Protein AF-A0A1B3NRK9-F1 (afdb_monomer_lite)

Sequence (103 aa):
MGRFNSNGNPFLIEHPEGGFTYFRNVPPRLKSVLSGEVKLPWNGARRSIGGRGTIKIALGTRDLQLARKRWLDVHPQVEGHVEAATLRTMQTARPIAVRAVSG

Secondary structure (DSSP, 8-state):
-----TTS-TTEEE-TTS-EEEEEEPPGGGTTT-EEEEE-TTT--EEEEESSSEEEEE---S-HHHHHHHHHHHHHHHHHHHHHHHHHHHHHTS---------

pLDDT: mean 83.04, std 17.13, range [38.34, 96.75]

Radius of gyration: 17.93 Å; chains: 1; bounding box: 60×30×48 Å

Structure (mmCIF, N/CA/C/O backbone):
data_AF-A0A1B3NRK9-F1
#
_entry.id   AF-A0A1B3NRK9-F1
#
loop_
_atom_site.group_PDB
_atom_site.id
_atom_site.type_symbol
_atom_site.label_atom_id
_atom_site.label_alt_id
_atom_site.label_comp_id
_atom_site.label_asym_id
_atom_site.label_entity_id
_atom_site.label_seq_id
_atom_site.pdbx_PDB_ins_code
_atom_site.Cartn_x
_atom_site.Cartn_y
_atom_site.Cartn_z
_atom_site.occupancy
_atom_site.B_iso_or_equiv
_atom_site.auth_seq_id
_atom_site.auth_comp_id
_atom_site.auth_asym_id
_atom_site.auth_atom_id
_atom_site.pdbx_PDB_model_num
ATOM 1 N N . MET A 1 1 ? 3.486 14.548 -11.921 1.00 38.34 1 MET A N 1
ATOM 2 C CA . MET A 1 1 ? 4.027 14.669 -10.547 1.00 38.34 1 MET A CA 1
ATOM 3 C C . MET A 1 1 ? 3.031 14.029 -9.587 1.00 38.34 1 MET A C 1
ATOM 5 O O . MET A 1 1 ? 1.835 14.195 -9.795 1.00 38.34 1 MET A O 1
ATOM 9 N N . GLY A 1 2 ? 3.476 13.197 -8.640 1.00 41.12 2 GLY A N 1
ATOM 10 C CA . GLY A 1 2 ? 2.571 12.511 -7.707 1.00 41.12 2 GLY A CA 1
ATOM 11 C C . GLY A 1 2 ? 1.932 13.508 -6.745 1.00 41.12 2 GLY A C 1
ATOM 12 O O . GLY A 1 2 ? 2.639 14.353 -6.211 1.00 41.12 2 GLY A O 1
ATOM 13 N N . ARG A 1 3 ? 0.608 13.429 -6.552 1.00 45.62 3 ARG A N 1
ATOM 14 C CA . ARG A 1 3 ? -0.109 14.216 -5.541 1.00 45.62 3 ARG A CA 1
ATOM 15 C C . ARG A 1 3 ? 0.511 13.936 -4.169 1.00 45.62 3 ARG A C 1
ATOM 17 O O . ARG A 1 3 ? 0.324 12.848 -3.630 1.00 45.62 3 ARG A O 1
ATOM 24 N N . PHE A 1 4 ? 1.245 14.905 -3.634 1.00 42.34 4 PHE A N 1
ATOM 25 C CA . PHE A 1 4 ? 1.471 15.009 -2.200 1.00 42.34 4 PHE A CA 1
ATOM 26 C C . PHE A 1 4 ? 0.108 15.318 -1.581 1.00 42.34 4 PHE A C 1
ATOM 28 O O . PHE A 1 4 ? -0.568 16.251 -2.011 1.00 42.34 4 PHE A O 1
ATOM 35 N N . ASN A 1 5 ? -0.353 14.481 -0.657 1.00 47.06 5 ASN A N 1
ATOM 36 C CA . ASN A 1 5 ? -1.531 14.810 0.127 1.00 47.06 5 ASN A CA 1
ATOM 37 C C . ASN A 1 5 ? -1.108 15.819 1.203 1.00 47.06 5 ASN A C 1
ATOM 39 O O . ASN A 1 5 ? -0.086 15.666 1.867 1.00 47.06 5 ASN A O 1
ATOM 43 N N . SER A 1 6 ? -1.901 16.863 1.382 1.00 45.28 6 SER A N 1
ATOM 44 C CA . SER A 1 6 ? -1.616 17.994 2.270 1.00 45.28 6 SER A CA 1
ATOM 45 C C . SER A 1 6 ? -1.641 17.656 3.776 1.00 45.28 6 SER A C 1
ATOM 47 O O . SER A 1 6 ? -1.646 18.564 4.595 1.00 45.28 6 SER A O 1
ATOM 49 N N . ASN A 1 7 ? -1.630 16.368 4.156 1.00 47.97 7 ASN A N 1
ATOM 50 C CA . ASN A 1 7 ? -1.849 15.882 5.528 1.00 47.97 7 ASN A CA 1
ATOM 51 C C . ASN A 1 7 ? -0.628 15.170 6.152 1.00 47.97 7 ASN A C 1
ATOM 53 O O . ASN A 1 7 ? -0.773 14.431 7.126 1.00 47.97 7 ASN A O 1
ATOM 57 N N . GLY A 1 8 ? 0.575 15.348 5.597 1.00 58.81 8 GLY A N 1
ATOM 58 C CA . GLY A 1 8 ? 1.835 14.877 6.199 1.00 58.81 8 GLY A CA 1
ATOM 59 C C . GLY A 1 8 ? 2.109 13.365 6.139 1.00 58.81 8 GLY A C 1
ATOM 60 O O . GLY A 1 8 ? 3.211 12.950 6.477 1.00 58.81 8 GLY A O 1
ATOM 61 N N . ASN A 1 9 ? 1.162 12.541 5.670 1.00 65.81 9 ASN A N 1
ATOM 62 C CA . ASN A 1 9 ? 1.330 11.088 5.520 1.00 65.81 9 ASN A CA 1
ATOM 63 C C . ASN A 1 9 ? 1.363 10.684 4.040 1.00 65.81 9 ASN A C 1
ATOM 65 O O . ASN A 1 9 ? 0.290 10.542 3.444 1.00 65.81 9 ASN A O 1
ATOM 69 N N . PRO A 1 10 ? 2.539 10.451 3.434 1.00 73.81 10 PRO A N 1
ATOM 70 C CA . PRO A 1 10 ? 2.620 10.115 2.018 1.00 73.81 10 PRO A CA 1
ATOM 71 C C . PRO A 1 10 ? 1.793 8.859 1.707 1.00 73.81 10 PRO A C 1
ATOM 73 O O . PRO A 1 10 ? 1.744 7.917 2.491 1.00 73.81 10 PRO A O 1
ATOM 76 N N . PHE A 1 11 ? 1.127 8.829 0.550 1.00 83.44 11 PHE A N 1
ATOM 77 C CA . PHE A 1 11 ? 0.377 7.659 0.055 1.00 83.44 11 PHE A CA 1
ATOM 78 C C . PHE A 1 11 ? -0.891 7.275 0.833 1.00 83.44 11 PHE A C 1
ATOM 80 O O . PHE A 1 11 ? -1.509 6.271 0.493 1.00 83.44 11 PHE A O 1
ATOM 87 N N . LEU A 1 12 ? -1.322 8.042 1.836 1.00 88.06 12 LEU A N 1
ATOM 88 C CA . LEU A 1 12 ? -2.577 7.791 2.552 1.00 88.06 12 LEU A CA 1
ATOM 89 C C . LEU A 1 12 ? -3.718 8.646 1.979 1.00 88.06 12 LEU A C 1
ATOM 91 O O . LEU A 1 12 ? -3.702 9.868 2.090 1.00 88.06 12 LEU A O 1
ATOM 95 N N . ILE A 1 13 ? -4.721 8.019 1.375 1.00 90.06 13 ILE A N 1
ATOM 96 C CA . ILE A 1 13 ? -5.910 8.706 0.859 1.00 90.06 13 ILE A CA 1
ATOM 97 C C . ILE A 1 13 ? -7.083 8.445 1.798 1.00 90.06 13 ILE A C 1
ATOM 99 O O . ILE A 1 13 ? -7.380 7.291 2.104 1.00 90.06 13 ILE A O 1
ATOM 103 N N . GLU A 1 14 ? -7.733 9.519 2.229 1.00 89.81 14 GLU A N 1
ATOM 104 C CA . GLU A 1 14 ? -9.039 9.503 2.883 1.00 89.81 14 GLU A CA 1
ATOM 105 C C . GLU A 1 14 ? -10.132 9.678 1.829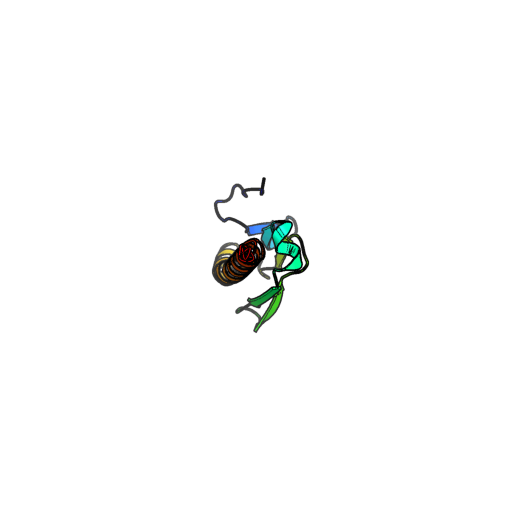 1.00 89.81 14 GLU A C 1
ATOM 107 O O . GLU A 1 14 ? -9.974 10.485 0.907 1.00 89.81 14 GLU A O 1
ATOM 112 N N . HIS A 1 15 ? -11.213 8.909 1.943 1.00 85.69 15 HIS A N 1
ATOM 113 C CA . HIS A 1 15 ? -12.327 8.967 0.999 1.00 85.69 15 HIS A CA 1
ATOM 114 C C . HIS A 1 15 ? -13.537 9.710 1.580 1.00 85.69 15 HIS A C 1
ATOM 116 O O . HIS A 1 15 ? -13.791 9.580 2.779 1.00 85.69 15 HIS A O 1
ATOM 122 N N . PRO A 1 16 ? -14.316 10.437 0.753 1.00 82.12 16 PRO A N 1
ATOM 123 C CA . PRO A 1 16 ? -15.522 11.147 1.195 1.00 82.12 16 PRO A CA 1
ATOM 124 C C . PRO A 1 16 ? -16.568 10.247 1.868 1.00 82.12 16 PRO A C 1
ATOM 126 O O . PRO A 1 16 ? -17.205 10.653 2.835 1.00 82.12 16 PRO A O 1
ATOM 129 N N . GLU A 1 17 ? -16.725 9.009 1.395 1.00 82.31 17 GLU A N 1
ATOM 130 C CA . GLU A 1 17 ? -17.614 7.984 1.966 1.00 82.31 17 GLU A CA 1
ATOM 131 C C . GLU A 1 17 ? -17.102 7.377 3.291 1.00 82.31 17 GLU A C 1
ATOM 133 O O . GLU A 1 17 ? -17.736 6.500 3.893 1.00 82.31 17 GLU A O 1
ATOM 138 N N . GLY A 1 18 ? -15.948 7.853 3.753 1.00 82.38 18 GLY A N 1
ATOM 139 C CA . GLY A 1 18 ? -15.247 7.379 4.927 1.00 82.38 18 GLY A CA 1
ATOM 140 C C . GLY A 1 18 ? -14.292 6.230 4.618 1.00 82.38 18 GLY A C 1
ATOM 141 O O . GLY A 1 18 ? -14.533 5.357 3.785 1.00 82.38 18 GLY A O 1
ATOM 142 N N . GLY A 1 19 ? -13.203 6.196 5.377 1.00 90.44 19 GLY A N 1
ATOM 143 C CA . GLY A 1 19 ? -12.201 5.146 5.295 1.00 90.44 19 GLY A CA 1
ATOM 144 C C . GLY A 1 19 ? -10.951 5.546 4.531 1.00 90.44 19 GLY A C 1
ATOM 145 O O . GLY A 1 19 ? -10.890 6.566 3.848 1.00 90.44 19 GLY A O 1
ATOM 146 N N . PHE A 1 20 ? -9.924 4.714 4.686 1.00 93.19 20 PHE A N 1
ATOM 147 C CA . PHE A 1 20 ? -8.578 5.033 4.229 1.00 93.19 20 PHE A CA 1
ATOM 148 C C . PHE A 1 20 ? -8.032 3.996 3.252 1.00 93.19 20 PHE A C 1
ATOM 150 O O . PHE A 1 20 ? -8.269 2.790 3.373 1.00 93.19 20 PHE A O 1
ATOM 157 N N . THR A 1 21 ? -7.263 4.464 2.276 1.00 94.19 21 THR A N 1
ATOM 158 C CA . THR A 1 21 ? -6.589 3.638 1.273 1.00 94.19 21 THR A CA 1
ATOM 159 C C . THR A 1 21 ? -5.131 4.038 1.154 1.00 94.19 21 THR A C 1
ATOM 161 O O . THR A 1 21 ? -4.811 5.212 0.986 1.00 94.19 21 THR A O 1
ATOM 164 N N . TYR A 1 22 ? -4.245 3.047 1.173 1.00 93.88 22 TYR A N 1
ATOM 165 C CA . TYR A 1 22 ? -2.880 3.223 0.703 1.00 93.88 22 TYR A CA 1
ATOM 166 C C . TYR A 1 22 ? -2.880 3.313 -0.829 1.00 93.88 22 TYR A C 1
ATOM 168 O O . TYR A 1 22 ? -3.427 2.439 -1.513 1.00 93.88 22 TYR A O 1
ATOM 176 N N . PHE A 1 23 ? -2.258 4.359 -1.363 1.00 92.88 23 PHE A N 1
ATOM 177 C CA . PHE A 1 23 ? -2.177 4.659 -2.784 1.00 92.88 23 PHE A CA 1
ATOM 178 C C . PHE A 1 23 ? -0.746 4.987 -3.202 1.00 92.88 23 PHE A C 1
ATOM 180 O O . PHE A 1 23 ? -0.189 6.008 -2.802 1.00 92.88 23 PHE A O 1
ATOM 187 N N . ARG A 1 24 ? -0.190 4.188 -4.114 1.00 91.62 24 ARG A N 1
ATOM 188 C CA . ARG A 1 24 ? 1.125 4.443 -4.705 1.00 91.62 24 ARG A CA 1
ATOM 189 C C . ARG A 1 24 ? 1.085 4.371 -6.224 1.00 91.62 24 ARG A C 1
ATOM 191 O O . ARG A 1 24 ? 0.680 3.366 -6.800 1.00 91.62 24 ARG A O 1
ATOM 198 N N . ASN A 1 25 ? 1.555 5.430 -6.879 1.00 91.31 25 ASN A N 1
ATOM 199 C CA . ASN A 1 25 ? 1.820 5.422 -8.315 1.00 91.31 25 ASN A CA 1
ATOM 200 C C . ASN A 1 25 ? 3.050 4.569 -8.633 1.00 91.31 25 ASN A C 1
ATOM 202 O O . ASN A 1 25 ? 4.104 4.750 -8.027 1.00 91.31 25 ASN A O 1
ATOM 206 N N . VAL A 1 26 ? 2.926 3.703 -9.634 1.00 90.38 26 VAL A N 1
ATOM 207 C CA . VAL A 1 26 ? 4.021 2.873 -10.139 1.00 90.38 26 VAL A CA 1
ATOM 208 C C . VAL A 1 26 ? 4.567 3.517 -11.417 1.00 90.38 26 VAL A C 1
ATOM 210 O O . VAL A 1 26 ? 3.793 3.744 -12.355 1.00 90.38 26 VAL A O 1
ATOM 213 N N . PRO A 1 27 ? 5.878 3.821 -11.494 1.00 88.94 27 PRO A N 1
ATOM 214 C CA . PRO A 1 27 ? 6.498 4.316 -12.718 1.00 88.94 27 PRO A CA 1
ATOM 215 C C . PRO A 1 27 ? 6.193 3.392 -13.911 1.00 88.94 27 PRO A C 1
ATOM 217 O O . PRO A 1 27 ? 6.277 2.175 -13.749 1.00 88.94 27 PRO A O 1
ATOM 220 N N . PRO A 1 28 ? 5.890 3.920 -15.115 1.00 88.94 28 PRO A N 1
ATOM 221 C CA . PRO A 1 28 ? 5.533 3.103 -16.278 1.00 88.94 28 PRO A CA 1
ATOM 222 C C . PRO A 1 28 ? 6.514 1.965 -16.573 1.00 88.94 28 PRO A C 1
ATOM 224 O O . PRO A 1 28 ? 6.081 0.838 -16.789 1.00 88.94 28 PRO A O 1
ATOM 227 N N . ARG A 1 29 ? 7.820 2.243 -16.459 1.00 89.06 29 ARG A N 1
ATOM 228 C CA . ARG A 1 29 ? 8.907 1.267 -16.642 1.00 89.06 29 ARG A CA 1
ATOM 229 C C . ARG A 1 29 ? 8.854 0.068 -15.689 1.00 89.06 29 ARG A C 1
ATOM 231 O O . ARG A 1 29 ? 9.401 -0.974 -16.005 1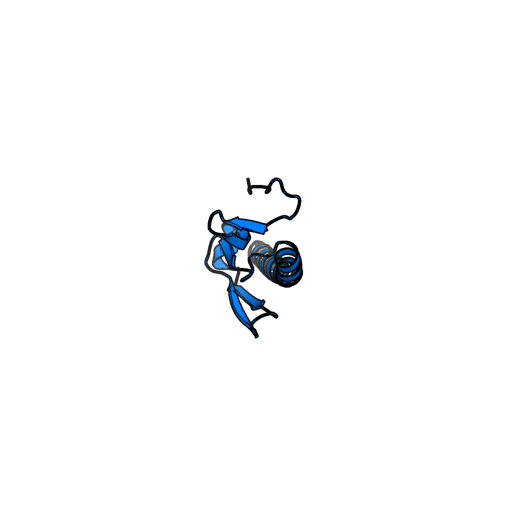.00 89.06 29 ARG A O 1
ATOM 238 N N . LEU A 1 30 ? 8.214 0.220 -14.528 1.00 90.62 30 LEU A N 1
ATOM 239 C CA . LEU A 1 30 ? 8.116 -0.835 -13.523 1.00 90.62 30 LEU A CA 1
ATOM 240 C C . LEU A 1 30 ? 6.824 -1.645 -13.640 1.00 90.62 30 LEU A C 1
ATOM 242 O O . LEU A 1 30 ? 6.729 -2.693 -13.018 1.00 90.62 30 LEU A O 1
ATOM 246 N N . LYS A 1 31 ? 5.821 -1.202 -14.413 1.00 88.75 31 LYS A N 1
ATOM 247 C CA . LYS A 1 31 ? 4.495 -1.852 -14.448 1.00 88.75 31 LYS A CA 1
ATOM 248 C C . LYS A 1 31 ? 4.560 -3.334 -14.829 1.00 88.75 31 LYS A C 1
ATOM 250 O O . LYS A 1 31 ? 3.800 -4.121 -14.273 1.00 88.75 31 LYS A O 1
ATOM 255 N N . SER A 1 32 ? 5.437 -3.686 -15.769 1.00 86.31 32 SER A N 1
ATOM 256 C CA . SER A 1 32 ? 5.604 -5.048 -16.292 1.00 86.31 32 SER A CA 1
ATOM 257 C C . SER A 1 32 ? 6.481 -5.943 -15.416 1.00 86.31 32 SER A C 1
ATOM 259 O O . SER A 1 32 ? 6.351 -7.158 -15.480 1.00 86.31 32 SER A O 1
ATOM 261 N N . VAL A 1 33 ? 7.365 -5.359 -14.604 1.00 90.44 33 VAL A N 1
ATOM 262 C CA . VAL A 1 33 ? 8.355 -6.097 -13.795 1.00 90.44 33 VAL A CA 1
ATOM 263 C C . VAL A 1 33 ? 8.032 -6.102 -12.303 1.00 90.44 33 VAL A C 1
ATOM 265 O O . VAL A 1 33 ? 8.569 -6.912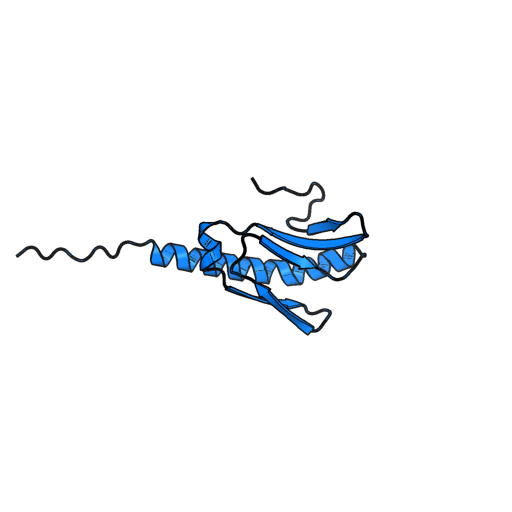 -11.548 1.00 90.44 33 VAL A O 1
ATOM 268 N N . LEU A 1 34 ? 7.171 -5.189 -11.857 1.00 92.81 34 LEU A N 1
ATOM 269 C CA . LEU A 1 34 ? 6.666 -5.171 -10.498 1.00 92.81 34 LEU A CA 1
ATOM 270 C C . LEU A 1 34 ? 5.704 -6.342 -10.324 1.00 92.81 34 LEU A C 1
ATOM 272 O O . LEU A 1 34 ? 4.668 -6.414 -10.982 1.00 92.81 34 LEU A O 1
ATOM 276 N N . SER A 1 35 ? 6.037 -7.211 -9.382 1.00 93.31 35 SER A N 1
ATOM 277 C CA . SER A 1 35 ? 5.231 -8.349 -8.967 1.00 93.31 35 SER A CA 1
ATOM 278 C C . SER A 1 35 ? 5.526 -8.635 -7.503 1.00 93.31 35 SER A C 1
ATOM 280 O O . SER A 1 35 ? 6.693 -8.614 -7.104 1.00 93.31 35 SER A O 1
ATOM 282 N N . GLY A 1 36 ? 4.503 -8.953 -6.724 1.00 94.19 36 GLY A N 1
ATOM 283 C CA . GLY A 1 36 ? 4.685 -9.363 -5.340 1.00 94.19 36 GLY A CA 1
ATOM 284 C C . GLY A 1 36 ? 3.368 -9.487 -4.601 1.00 94.19 36 GLY A C 1
ATOM 285 O O . GLY A 1 36 ? 2.293 -9.274 -5.161 1.00 94.19 36 GLY A O 1
ATOM 286 N N . GLU A 1 37 ? 3.465 -9.796 -3.317 1.00 96.25 37 GLU A N 1
ATOM 287 C CA . GLU A 1 37 ? 2.328 -9.818 -2.408 1.00 96.25 37 GLU A CA 1
ATOM 288 C C . GLU A 1 37 ? 2.595 -8.915 -1.214 1.00 96.25 37 GLU A C 1
ATOM 290 O O . GLU A 1 37 ? 3.713 -8.845 -0.699 1.00 96.25 37 GLU A O 1
ATOM 295 N N . VAL A 1 38 ? 1.540 -8.248 -0.760 1.00 96.50 38 VAL A N 1
ATOM 296 C CA . VAL A 1 38 ? 1.523 -7.482 0.482 1.00 96.50 38 VAL A CA 1
ATOM 297 C C . VAL A 1 38 ? 0.654 -8.229 1.481 1.00 96.50 38 VAL A C 1
ATOM 299 O O . VAL A 1 38 ? -0.509 -8.530 1.196 1.00 96.50 38 VAL A O 1
ATOM 302 N N . LYS A 1 39 ? 1.211 -8.533 2.650 1.00 96.75 39 LYS A N 1
ATOM 303 C CA . LYS A 1 39 ? 0.472 -9.126 3.767 1.00 96.75 39 LYS A CA 1
ATOM 304 C C . LYS A 1 39 ? -0.311 -8.034 4.489 1.00 96.75 39 LYS A C 1
ATOM 306 O O . LYS A 1 39 ? 0.223 -6.948 4.714 1.00 96.75 39 LYS A O 1
ATOM 311 N N . LEU A 1 40 ? -1.550 -8.340 4.865 1.00 96.38 40 LEU A N 1
ATOM 312 C CA . LEU A 1 40 ? -2.459 -7.455 5.591 1.00 96.38 40 LEU A CA 1
ATOM 313 C C . LEU A 1 40 ? -2.680 -8.032 7.006 1.00 96.38 40 LEU A C 1
ATOM 315 O O . LEU A 1 40 ? -3.557 -8.879 7.194 1.00 96.38 40 LEU A O 1
ATOM 319 N N . PRO A 1 41 ? -1.883 -7.626 8.015 1.00 92.81 41 PRO A N 1
ATOM 320 C CA . PRO A 1 41 ? -1.867 -8.284 9.327 1.00 92.81 41 PRO A CA 1
ATOM 321 C C . PRO A 1 41 ? -3.217 -8.287 10.050 1.00 92.81 41 PRO A C 1
ATOM 323 O O . PRO A 1 41 ? -3.520 -9.200 10.807 1.00 92.81 41 PRO A O 1
ATOM 326 N N . TRP A 1 42 ? -4.052 -7.281 9.794 1.00 93.81 42 TRP A N 1
ATOM 327 C CA . TRP A 1 42 ? -5.325 -7.091 10.486 1.00 93.81 42 TRP A CA 1
ATOM 328 C C . TRP A 1 42 ? -6.457 -8.017 10.027 1.00 93.81 42 TRP A C 1
ATOM 330 O O . TRP A 1 42 ? -7.488 -8.066 10.690 1.00 93.81 42 TRP A O 1
ATOM 340 N N . ASN A 1 43 ? -6.323 -8.694 8.887 1.00 92.94 43 ASN A N 1
ATOM 341 C CA . ASN A 1 43 ? -7.333 -9.640 8.398 1.00 92.94 43 ASN A CA 1
ATOM 342 C C . ASN A 1 43 ? -6.726 -10.944 7.855 1.00 92.94 43 ASN A C 1
ATOM 344 O O . ASN A 1 43 ? -7.444 -11.744 7.263 1.00 92.94 43 ASN A O 1
ATOM 348 N N . GLY A 1 44 ? -5.411 -11.140 8.005 1.00 92.25 44 GLY A N 1
ATOM 349 C CA . GLY A 1 44 ? -4.691 -12.321 7.522 1.00 92.25 44 GLY A CA 1
ATOM 350 C C . GLY A 1 44 ? -4.609 -12.445 5.996 1.00 92.25 44 GLY A C 1
ATOM 351 O O . GLY A 1 44 ? -3.984 -13.379 5.493 1.00 92.25 44 GLY A O 1
ATOM 352 N N . ALA A 1 45 ? -5.203 -11.518 5.241 1.00 94.06 45 ALA A N 1
ATOM 353 C CA . ALA A 1 45 ? -5.239 -11.594 3.792 1.00 94.06 45 ALA A CA 1
ATOM 354 C C . ALA A 1 45 ? -3.888 -11.217 3.175 1.00 94.06 45 ALA A C 1
ATOM 356 O O . ALA A 1 45 ? -3.068 -10.493 3.749 1.00 94.06 45 ALA A O 1
ATOM 357 N N . ARG A 1 46 ? -3.679 -11.677 1.943 1.00 95.19 46 ARG A N 1
ATOM 358 C CA . ARG A 1 46 ? -2.580 -11.239 1.084 1.00 95.19 46 ARG A CA 1
ATOM 359 C C . ARG A 1 46 ? -3.146 -10.578 -0.152 1.00 95.19 46 ARG A C 1
ATOM 361 O O . ARG A 1 46 ? -4.155 -11.019 -0.698 1.00 95.19 46 ARG A O 1
ATOM 368 N N . ARG A 1 47 ? -2.501 -9.503 -0.588 1.00 94.31 47 ARG A N 1
ATOM 369 C CA . ARG A 1 47 ? -2.908 -8.753 -1.769 1.00 94.31 47 ARG A CA 1
ATOM 370 C C . ARG A 1 47 ? -1.779 -8.732 -2.776 1.00 94.31 47 ARG A C 1
ATOM 372 O O . ARG A 1 47 ? -0.724 -8.163 -2.509 1.00 94.31 47 ARG A 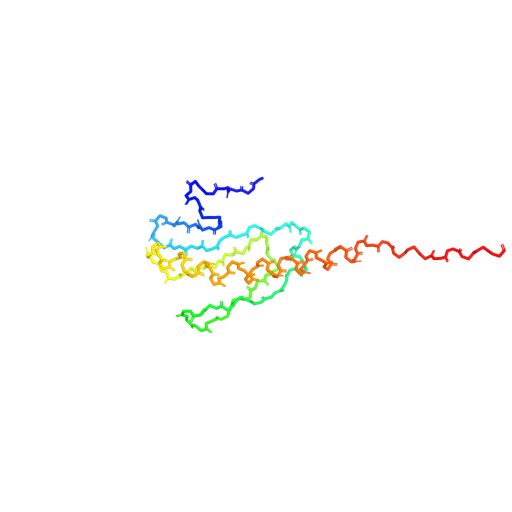O 1
ATOM 379 N N . SER A 1 48 ? -2.024 -9.320 -3.939 1.00 93.81 48 SER A N 1
ATOM 380 C CA . SER A 1 48 ? -1.083 -9.266 -5.050 1.00 93.81 48 SER A CA 1
ATOM 381 C C . SER A 1 48 ? -0.954 -7.835 -5.574 1.00 93.81 48 SER A C 1
ATOM 383 O O . SER A 1 48 ? -1.944 -7.105 -5.726 1.00 93.81 48 SER A O 1
ATOM 385 N N . ILE A 1 49 ? 0.279 -7.440 -5.858 1.00 93.06 49 ILE A N 1
ATOM 386 C CA . ILE A 1 49 ? 0.645 -6.171 -6.478 1.00 93.06 49 ILE A CA 1
ATOM 387 C C . ILE A 1 49 ? 1.435 -6.447 -7.758 1.00 93.06 49 ILE A C 1
ATOM 389 O O . ILE A 1 49 ? 2.117 -7.463 -7.871 1.00 93.06 49 ILE A O 1
ATOM 393 N N . GLY A 1 50 ? 1.338 -5.535 -8.722 1.00 88.56 50 GLY A N 1
ATOM 394 C CA . GLY A 1 50 ? 1.970 -5.693 -10.031 1.00 88.56 50 GLY A CA 1
ATOM 395 C C . GLY A 1 50 ? 0.996 -5.576 -11.196 1.00 88.56 50 GLY A C 1
ATOM 396 O O . GLY A 1 50 ? -0.221 -5.521 -11.000 1.00 88.56 50 GLY A O 1
ATOM 397 N N . GLY A 1 51 ? 1.536 -5.445 -12.409 1.00 84.81 51 GLY A N 1
ATOM 398 C CA . GLY A 1 51 ? 0.761 -5.351 -13.656 1.00 84.81 51 GLY A CA 1
ATOM 399 C C . GLY A 1 51 ? -0.099 -4.088 -13.802 1.00 84.81 51 GLY A C 1
ATOM 400 O O . GLY A 1 51 ? -0.803 -3.920 -14.795 1.00 84.81 51 GLY A O 1
ATOM 401 N N . ARG A 1 52 ? -0.071 -3.177 -12.822 1.00 87.50 52 ARG A N 1
ATOM 402 C CA . ARG A 1 52 ? -0.905 -1.969 -12.773 1.00 87.50 52 ARG A CA 1
ATOM 403 C C . ARG A 1 52 ? -0.048 -0.731 -12.550 1.00 87.50 52 ARG A C 1
ATOM 405 O O . ARG A 1 52 ? 0.969 -0.766 -11.870 1.00 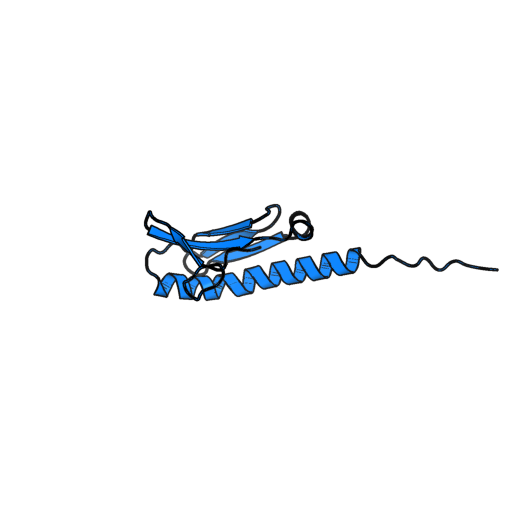87.50 52 ARG A O 1
ATOM 412 N N . GLY A 1 53 ? -0.506 0.400 -13.086 1.00 88.19 53 GLY A N 1
ATOM 413 C CA . GLY A 1 53 ? 0.142 1.703 -12.888 1.00 88.19 53 GLY A CA 1
ATOM 414 C C . GLY A 1 53 ? -0.044 2.314 -11.504 1.00 88.19 53 GLY A C 1
ATOM 415 O O . GLY A 1 53 ? 0.555 3.343 -11.208 1.00 88.19 53 GLY A O 1
ATOM 416 N N . THR A 1 54 ? -0.880 1.704 -10.670 1.00 91.75 54 THR A N 1
ATOM 417 C CA . THR A 1 54 ? -1.114 2.135 -9.296 1.00 91.75 54 THR A CA 1
ATOM 418 C C . THR A 1 54 ? -1.317 0.923 -8.402 1.00 91.75 54 THR A C 1
ATOM 420 O O . THR A 1 54 ? -1.894 -0.085 -8.821 1.00 91.75 54 THR A O 1
ATOM 423 N N . ILE A 1 55 ? -0.863 1.044 -7.163 1.00 93.00 55 ILE A N 1
ATOM 424 C CA . ILE A 1 55 ? -1.148 0.121 -6.073 1.00 93.00 55 ILE A CA 1
ATOM 425 C C . ILE A 1 55 ? -2.190 0.802 -5.196 1.00 93.00 55 ILE A C 1
ATOM 427 O O . ILE A 1 55 ? -1.967 1.909 -4.711 1.00 93.00 55 ILE A O 1
ATOM 431 N N . LYS A 1 56 ? -3.333 0.139 -5.025 1.00 93.94 56 LYS A N 1
ATOM 432 C CA . LYS A 1 56 ? -4.430 0.578 -4.159 1.00 93.94 56 LYS A CA 1
ATOM 433 C C . LYS A 1 56 ? -4.722 -0.525 -3.157 1.00 93.94 56 LYS A C 1
ATOM 435 O O . LYS A 1 56 ? -5.069 -1.634 -3.574 1.00 93.94 56 LYS A O 1
ATOM 440 N N . ILE A 1 57 ? -4.586 -0.232 -1.869 1.00 94.81 57 ILE A N 1
ATOM 441 C CA . ILE A 1 57 ? -4.854 -1.174 -0.777 1.00 94.81 57 ILE A CA 1
ATOM 442 C C . ILE A 1 57 ? -5.785 -0.484 0.216 1.00 94.81 57 ILE A C 1
ATOM 444 O O . ILE A 1 57 ? -5.400 0.481 0.870 1.00 94.81 57 ILE A O 1
ATOM 448 N N . ALA A 1 58 ? -7.023 -0.969 0.310 1.00 94.44 58 ALA A N 1
ATOM 449 C CA . ALA A 1 58 ? -7.963 -0.493 1.315 1.00 94.44 58 ALA A CA 1
ATOM 450 C C . ALA A 1 58 ? -7.452 -0.887 2.706 1.00 94.44 58 ALA A C 1
ATOM 452 O O . ALA A 1 58 ? -7.168 -2.061 2.951 1.00 94.44 58 ALA A O 1
ATOM 453 N N . LEU A 1 59 ? -7.348 0.085 3.612 1.00 94.94 59 LEU A N 1
ATOM 454 C CA . LEU A 1 59 ? -6.859 -0.151 4.968 1.00 94.94 59 LEU A CA 1
ATOM 455 C C . LEU A 1 59 ? -7.949 -0.701 5.884 1.00 94.94 59 LEU A C 1
ATOM 457 O O . LEU A 1 59 ? -7.639 -1.061 7.007 1.00 94.94 59 LEU A O 1
ATOM 461 N N . GLY A 1 60 ? -9.206 -0.784 5.433 1.00 93.62 60 GLY A N 1
ATOM 462 C CA . GLY A 1 60 ? -10.292 -1.466 6.150 1.00 93.62 60 GLY A CA 1
ATOM 463 C C . GLY A 1 60 ? -10.655 -0.833 7.496 1.00 93.62 60 GLY A C 1
ATOM 464 O O . GLY A 1 60 ? -11.007 -1.546 8.432 1.00 93.62 60 GLY A O 1
ATOM 465 N N . THR A 1 61 ? -10.478 0.480 7.631 1.00 93.62 61 THR A N 1
ATOM 466 C CA . THR A 1 61 ? -10.798 1.248 8.841 1.00 93.62 61 THR A CA 1
ATOM 467 C C . THR A 1 61 ? -11.243 2.657 8.461 1.00 93.62 61 THR A C 1
ATOM 469 O O . THR A 1 61 ? -10.797 3.177 7.435 1.00 93.62 61 THR A O 1
ATOM 472 N N . ARG A 1 62 ? -12.105 3.251 9.293 1.00 93.81 62 ARG A N 1
ATOM 473 C CA . ARG A 1 62 ? -12.506 4.669 9.269 1.00 93.81 62 ARG A CA 1
ATOM 474 C C . ARG A 1 62 ? -11.793 5.512 10.331 1.00 93.81 62 ARG A C 1
ATOM 476 O O . ARG A 1 62 ? -11.955 6.721 10.344 1.00 93.81 62 ARG A O 1
ATOM 483 N N . ASP A 1 63 ? -11.001 4.885 11.196 1.00 93.19 63 ASP A N 1
ATOM 484 C CA . ASP A 1 63 ? -10.192 5.568 12.205 1.00 93.19 63 ASP A CA 1
ATOM 485 C C . ASP A 1 63 ? -8.808 5.928 11.641 1.00 93.19 63 ASP A C 1
ATOM 487 O O . ASP A 1 63 ? -8.091 5.054 11.137 1.00 93.19 63 ASP A O 1
ATOM 491 N N . LEU A 1 64 ? -8.427 7.207 11.737 1.00 90.00 64 LEU A N 1
ATOM 492 C CA . LEU A 1 64 ? -7.169 7.728 11.191 1.00 90.00 64 LEU A CA 1
ATOM 493 C C . LEU A 1 64 ? -5.933 7.150 11.895 1.00 90.00 64 LEU A C 1
ATOM 495 O O . LEU A 1 64 ? -4.922 6.893 11.238 1.00 90.00 64 LEU A O 1
ATOM 499 N N . GLN A 1 65 ? -5.976 6.937 13.210 1.00 91.69 65 GLN A N 1
ATOM 500 C CA . GLN A 1 65 ? -4.825 6.415 13.956 1.00 91.69 65 GLN A CA 1
ATOM 501 C C . GLN A 1 65 ? -4.558 4.955 13.587 1.00 91.69 65 GLN A C 1
ATOM 503 O O . GLN A 1 65 ? -3.417 4.562 13.333 1.00 91.69 65 GLN A O 1
ATOM 508 N N . LEU A 1 66 ? -5.614 4.155 13.468 1.00 94.38 66 LEU A N 1
ATOM 509 C CA . LEU A 1 66 ? -5.532 2.785 12.991 1.00 94.38 66 LEU A CA 1
ATOM 510 C C . LEU A 1 66 ? -5.128 2.729 11.515 1.00 94.38 66 LEU A C 1
ATOM 512 O O . LEU A 1 66 ? -4.339 1.865 11.137 1.00 94.38 66 LEU A O 1
ATOM 516 N N . ALA A 1 67 ? -5.606 3.660 10.686 1.00 93.81 67 ALA A N 1
ATOM 517 C CA . ALA A 1 67 ? -5.167 3.769 9.299 1.00 93.81 67 ALA A CA 1
ATOM 518 C C . ALA A 1 67 ? -3.660 4.039 9.209 1.00 93.81 67 ALA A C 1
ATOM 520 O O . ALA A 1 67 ? -2.974 3.377 8.436 1.00 93.81 67 ALA A O 1
ATOM 521 N N . ARG A 1 68 ? -3.119 4.938 10.040 1.00 91.81 68 ARG A N 1
ATOM 522 C CA . ARG A 1 68 ? -1.671 5.197 10.120 1.00 91.81 68 ARG A CA 1
ATOM 523 C C . ARG A 1 68 ? -0.884 3.954 10.535 1.00 91.81 68 ARG A C 1
ATOM 525 O O . ARG A 1 68 ? 0.125 3.650 9.909 1.00 91.81 68 ARG A O 1
ATOM 532 N N . LYS A 1 69 ? -1.368 3.196 11.524 1.00 93.81 69 LYS A N 1
ATOM 533 C CA . LYS A 1 69 ? -0.747 1.917 11.922 1.00 93.81 69 LYS A CA 1
ATOM 534 C C . LYS A 1 69 ? -0.724 0.915 10.765 1.00 93.81 69 LYS A C 1
ATOM 536 O O . LYS A 1 69 ? 0.333 0.420 10.403 1.00 93.81 69 LYS A O 1
ATOM 541 N N . ARG A 1 70 ? -1.867 0.699 10.109 1.00 95.38 70 ARG A N 1
ATOM 542 C CA . ARG A 1 70 ? -1.973 -0.213 8.955 1.00 95.38 70 ARG A CA 1
ATOM 543 C C . ARG A 1 70 ? -1.160 0.264 7.747 1.00 95.38 70 ARG A C 1
ATOM 545 O O . ARG A 1 70 ? -0.667 -0.547 6.969 1.00 95.38 70 ARG A O 1
ATOM 552 N N . TRP A 1 71 ? -1.002 1.577 7.586 1.00 93.94 71 TRP A N 1
ATOM 553 C CA . TRP A 1 71 ? -0.110 2.166 6.591 1.00 93.94 71 TRP A CA 1
ATOM 554 C C . TRP A 1 71 ? 1.358 1.830 6.882 1.00 93.94 71 TRP A C 1
ATOM 556 O O . TRP A 1 71 ? 2.063 1.451 5.949 1.00 93.94 71 TRP A O 1
ATOM 566 N N . LEU A 1 72 ? 1.798 1.886 8.148 1.00 93.12 72 LEU A N 1
ATOM 567 C CA . LEU A 1 72 ? 3.157 1.496 8.556 1.00 93.12 72 LEU A CA 1
ATOM 568 C C . LEU A 1 72 ? 3.450 0.016 8.279 1.00 93.12 72 LEU A C 1
ATOM 570 O O . LEU A 1 72 ? 4.585 -0.320 7.959 1.00 93.12 72 LEU A O 1
ATOM 574 N N . ASP A 1 73 ? 2.437 -0.8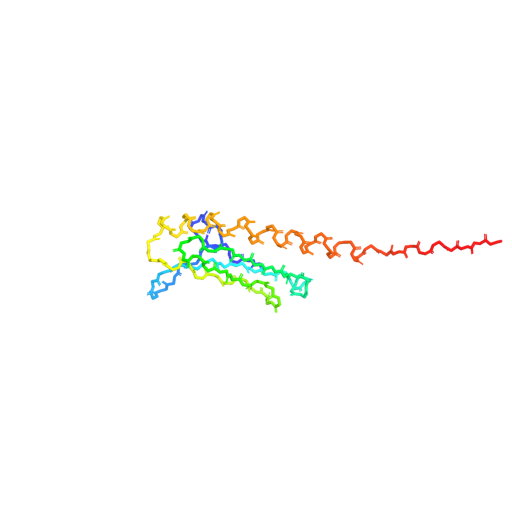52 8.322 1.00 94.31 73 ASP A N 1
ATOM 575 C CA . ASP A 1 73 ? 2.597 -2.262 7.951 1.00 94.31 73 ASP A CA 1
ATOM 576 C C . ASP A 1 73 ? 2.758 -2.448 6.432 1.00 94.31 73 ASP A C 1
ATOM 578 O O . ASP A 1 73 ? 3.541 -3.277 5.966 1.00 94.31 73 ASP A O 1
ATOM 582 N N . VAL A 1 74 ? 1.992 -1.697 5.635 1.00 95.00 74 VAL A N 1
ATOM 583 C CA . VAL A 1 74 ? 1.910 -1.868 4.174 1.00 95.00 74 VAL A CA 1
ATOM 584 C C . VAL A 1 74 ? 3.034 -1.149 3.434 1.00 95.00 74 VAL A C 1
ATOM 586 O O . VAL A 1 74 ? 3.566 -1.686 2.460 1.00 95.00 74 VAL A O 1
ATOM 589 N N . HIS A 1 75 ? 3.382 0.066 3.856 1.00 94.19 75 HIS A N 1
ATOM 590 C CA . HIS A 1 75 ? 4.281 0.939 3.108 1.00 94.19 75 HIS A CA 1
ATOM 591 C C . HIS A 1 75 ? 5.677 0.328 2.883 1.00 94.19 75 HIS A C 1
ATOM 593 O O . HIS A 1 75 ? 6.091 0.285 1.721 1.00 94.19 75 HIS A O 1
ATOM 599 N N . PRO A 1 76 ? 6.366 -0.228 3.901 1.00 94.44 76 PRO A N 1
ATOM 600 C CA . PRO A 1 76 ? 7.681 -0.842 3.709 1.00 94.44 76 PRO A CA 1
ATOM 601 C C . PRO A 1 76 ? 7.636 -2.059 2.780 1.00 94.44 76 PRO A C 1
ATOM 603 O O . PRO A 1 76 ? 8.524 -2.239 1.952 1.00 94.44 76 PRO A O 1
ATOM 606 N N . GLN A 1 77 ? 6.575 -2.873 2.864 1.00 96.50 77 GLN A N 1
ATOM 607 C CA . GLN A 1 77 ? 6.400 -4.029 1.979 1.00 96.50 77 GLN A CA 1
ATOM 608 C C . GLN A 1 77 ? 6.271 -3.586 0.518 1.00 96.50 77 GLN A C 1
ATOM 610 O O . GLN A 1 77 ? 6.917 -4.147 -0.365 1.00 96.50 77 GLN A O 1
ATOM 615 N N . VAL A 1 78 ? 5.443 -2.569 0.254 1.00 94.88 78 VAL A N 1
ATOM 616 C CA . VAL A 1 78 ? 5.244 -2.047 -1.102 1.00 94.88 78 VAL A CA 1
ATOM 617 C C . VAL A 1 78 ? 6.528 -1.440 -1.658 1.00 94.88 78 VAL A C 1
ATOM 619 O O . VAL A 1 78 ? 6.896 -1.761 -2.789 1.00 94.88 78 VAL A O 1
ATOM 622 N N . GLU A 1 79 ? 7.217 -0.592 -0.893 1.00 94.06 79 GLU A N 1
ATOM 623 C CA . GLU A 1 79 ? 8.447 0.041 -1.377 1.00 94.06 79 GLU A CA 1
ATOM 624 C C . GLU A 1 79 ? 9.569 -0.981 -1.588 1.00 94.06 79 GLU A C 1
ATOM 626 O O . GLU A 1 79 ? 10.259 -0.887 -2.597 1.00 94.06 79 GLU A O 1
ATOM 631 N N . GLY A 1 80 ? 9.670 -2.026 -0.758 1.00 95.12 80 GLY A N 1
ATOM 632 C CA . GLY A 1 80 ? 10.614 -3.126 -0.992 1.00 95.12 80 GLY A CA 1
ATOM 633 C C . GLY A 1 80 ? 10.383 -3.836 -2.334 1.00 95.12 80 GLY A C 1
ATOM 634 O O . GLY A 1 80 ? 11.329 -4.117 -3.072 1.00 95.12 80 GLY A O 1
ATOM 635 N N . HIS A 1 81 ? 9.122 -4.060 -2.726 1.00 95.12 81 HIS A N 1
ATOM 636 C CA . HIS A 1 81 ? 8.804 -4.624 -4.047 1.00 95.12 81 HIS A CA 1
ATOM 637 C C . HIS A 1 81 ? 9.128 -3.660 -5.196 1.00 95.12 81 HIS A C 1
ATOM 639 O O . HIS A 1 81 ? 9.603 -4.088 -6.253 1.00 95.12 81 HIS A O 1
ATOM 645 N N . VAL A 1 82 ? 8.879 -2.361 -5.007 1.00 92.56 82 VAL A N 1
ATOM 646 C CA . VAL A 1 82 ? 9.193 -1.314 -5.996 1.00 92.56 82 VAL A CA 1
ATOM 647 C C . VAL A 1 82 ? 10.704 -1.161 -6.177 1.00 92.56 82 VAL A C 1
ATOM 649 O O . VAL A 1 82 ? 11.176 -1.046 -7.314 1.00 92.56 82 VAL A O 1
ATOM 652 N N . GLU A 1 83 ? 11.469 -1.203 -5.093 1.00 93.31 83 GLU A N 1
ATOM 653 C CA . GLU A 1 83 ? 12.929 -1.178 -5.104 1.00 93.31 83 GLU A CA 1
ATOM 654 C C . GLU A 1 83 ? 13.488 -2.411 -5.821 1.00 93.31 83 GLU A C 1
ATOM 656 O O . GLU A 1 83 ? 14.243 -2.274 -6.785 1.00 93.31 83 GLU A O 1
ATOM 661 N N . ALA A 1 84 ? 13.018 -3.612 -5.472 1.00 92.12 84 ALA A N 1
ATOM 662 C CA . ALA A 1 84 ? 13.423 -4.846 -6.145 1.00 92.12 84 ALA A CA 1
ATOM 663 C C . ALA A 1 84 ? 13.090 -4.841 -7.651 1.00 92.12 84 ALA A C 1
ATOM 665 O O . ALA A 1 84 ? 13.856 -5.345 -8.475 1.00 92.12 84 ALA A O 1
ATOM 666 N N . ALA A 1 85 ? 11.946 -4.276 -8.049 1.00 92.06 85 ALA A N 1
ATOM 667 C CA . ALA A 1 85 ? 11.593 -4.097 -9.460 1.00 92.06 85 ALA A CA 1
ATOM 668 C C . ALA A 1 85 ? 12.501 -3.069 -10.162 1.00 92.06 85 ALA A C 1
ATOM 670 O O . ALA A 1 85 ? 12.885 -3.249 -11.323 1.00 92.06 85 ALA A O 1
ATOM 671 N N . THR A 1 86 ? 12.881 -2.006 -9.453 1.00 91.38 86 THR A N 1
ATOM 672 C CA . THR A 1 86 ? 13.805 -0.978 -9.949 1.00 91.38 86 THR A CA 1
ATOM 673 C C . THR A 1 86 ? 15.189 -1.563 -10.207 1.00 91.38 86 THR A C 1
ATOM 675 O O . THR A 1 86 ? 15.721 -1.386 -11.303 1.00 91.38 86 THR A O 1
ATOM 678 N N . LEU A 1 87 ? 15.728 -2.326 -9.253 1.00 90.31 87 LEU A N 1
ATOM 679 C CA . LEU A 1 87 ? 17.018 -3.005 -9.387 1.00 90.31 87 LEU A CA 1
ATOM 680 C C . LEU A 1 87 ? 17.025 -3.985 -10.566 1.00 90.31 87 LEU A C 1
ATOM 682 O O . LEU A 1 87 ? 17.955 -3.963 -11.371 1.00 90.31 87 LEU A O 1
ATOM 686 N N . ARG A 1 88 ? 15.957 -4.778 -10.732 1.00 87.25 88 ARG A N 1
ATOM 687 C CA . ARG A 1 88 ? 15.800 -5.679 -11.889 1.00 87.25 88 ARG A CA 1
ATOM 688 C C . ARG A 1 88 ? 15.832 -4.921 -13.216 1.00 87.25 88 ARG A C 1
ATOM 690 O O . ARG A 1 88 ? 16.561 -5.305 -14.122 1.00 87.25 88 ARG A O 1
ATOM 697 N N . THR A 1 89 ? 15.119 -3.799 -13.302 1.00 86.62 89 THR A N 1
ATOM 698 C CA . THR A 1 89 ? 15.103 -2.960 -14.514 1.00 86.62 89 THR A CA 1
ATOM 699 C C . THR A 1 89 ? 16.492 -2.401 -14.839 1.00 86.62 89 THR A C 1
ATOM 701 O O . THR A 1 89 ? 16.883 -2.360 -16.003 1.00 86.62 89 THR A O 1
ATOM 704 N N . MET A 1 90 ? 17.257 -1.986 -13.824 1.00 82.56 90 MET A N 1
ATOM 705 C CA . MET A 1 90 ? 18.622 -1.480 -14.009 1.00 82.56 90 MET A CA 1
ATOM 706 C C . MET A 1 90 ? 19.598 -2.571 -14.463 1.00 82.56 90 MET A C 1
ATOM 708 O O . MET A 1 90 ? 20.491 -2.289 -15.258 1.00 82.56 90 MET A O 1
ATOM 712 N N . GLN A 1 91 ? 19.430 -3.808 -13.989 1.00 75.31 91 GLN A N 1
ATOM 713 C CA . GLN A 1 91 ? 20.245 -4.945 -14.427 1.00 75.31 91 GLN A CA 1
ATOM 714 C C . GLN A 1 91 ? 19.970 -5.304 -15.890 1.00 75.31 91 GLN A C 1
ATOM 716 O O . GLN A 1 91 ? 20.917 -5.498 -16.646 1.00 75.31 91 GLN A O 1
ATOM 721 N N . THR A 1 92 ? 18.702 -5.314 -16.316 1.00 62.97 92 THR A N 1
ATOM 722 C CA . THR A 1 92 ? 18.335 -5.559 -17.723 1.00 62.97 92 THR A CA 1
ATOM 723 C C . THR A 1 92 ? 18.798 -4.437 -18.660 1.00 62.97 92 THR A C 1
ATOM 725 O O . THR A 1 92 ? 19.068 -4.687 -19.828 1.00 62.97 92 THR A O 1
ATOM 728 N N . ALA A 1 93 ? 18.909 -3.200 -18.165 1.00 59.84 93 ALA A N 1
ATOM 729 C CA . ALA A 1 93 ? 19.325 -2.044 -18.960 1.00 59.84 93 ALA A CA 1
ATOM 730 C C . ALA A 1 93 ? 20.848 -1.918 -19.157 1.00 59.84 93 ALA A C 1
ATOM 732 O O . ALA A 1 93 ? 21.281 -1.025 -19.886 1.00 59.84 93 ALA A O 1
ATOM 733 N N . ARG A 1 94 ? 21.676 -2.767 -18.529 1.00 54.69 94 ARG A N 1
ATOM 734 C CA . ARG A 1 94 ? 23.115 -2.804 -18.828 1.00 54.69 94 ARG A CA 1
ATOM 735 C C . ARG A 1 94 ? 23.313 -3.483 -20.188 1.00 54.69 94 ARG A C 1
ATOM 737 O O . ARG A 1 94 ? 23.023 -4.675 -20.287 1.00 54.69 94 ARG A O 1
ATOM 744 N N . PRO A 1 95 ? 23.815 -2.788 -21.227 1.00 47.81 95 PRO A N 1
ATOM 745 C CA . PRO A 1 95 ? 24.205 -3.471 -22.446 1.00 47.81 95 PRO A CA 1
ATOM 746 C C . PRO A 1 95 ? 25.320 -4.449 -22.085 1.00 47.81 95 PRO A C 1
ATOM 748 O O . PRO A 1 95 ? 26.340 -4.070 -21.505 1.00 47.81 95 PRO A O 1
ATOM 751 N N . ILE A 1 96 ? 25.115 -5.720 -22.421 1.00 52.91 96 ILE A N 1
ATOM 752 C CA . ILE A 1 96 ? 26.212 -6.665 -22.560 1.00 52.91 96 ILE A CA 1
ATOM 753 C C . ILE A 1 96 ? 27.065 -6.076 -23.682 1.00 52.91 96 ILE A C 1
ATOM 755 O O . ILE A 1 96 ? 26.725 -6.200 -24.856 1.00 52.91 96 ILE A O 1
ATOM 759 N N . ALA A 1 97 ? 28.128 -5.357 -23.323 1.00 52.53 97 ALA A N 1
ATOM 760 C CA . ALA A 1 97 ? 29.201 -5.050 -24.248 1.00 52.53 97 ALA A CA 1
ATOM 761 C C . ALA A 1 97 ? 29.826 -6.399 -24.609 1.00 52.53 97 ALA A C 1
ATOM 763 O O . ALA A 1 97 ? 30.704 -6.914 -23.913 1.00 52.53 97 ALA A O 1
ATOM 764 N N . VAL A 1 98 ? 29.273 -7.031 -25.645 1.00 51.62 98 VAL A N 1
ATOM 765 C CA . VAL A 1 98 ? 29.852 -8.210 -26.265 1.00 51.62 98 VAL A CA 1
ATOM 766 C C . VAL A 1 98 ? 31.201 -7.761 -26.793 1.00 51.62 98 VAL A C 1
ATOM 768 O O . VAL A 1 98 ? 31.306 -6.987 -27.739 1.00 51.62 98 VAL A O 1
ATOM 771 N N . ARG A 1 99 ? 32.215 -8.212 -26.066 1.00 49.47 99 ARG A N 1
ATOM 772 C CA . ARG A 1 99 ? 33.625 -8.310 -26.406 1.00 49.47 99 ARG A CA 1
ATOM 773 C C . ARG A 1 99 ? 33.787 -8.478 -27.924 1.00 49.47 99 ARG A C 1
ATOM 775 O O . ARG A 1 99 ? 33.660 -9.585 -28.441 1.00 49.47 99 ARG A O 1
ATOM 782 N N . ALA A 1 100 ? 34.025 -7.371 -28.626 1.00 51.16 100 ALA A N 1
ATOM 783 C CA . ALA A 1 100 ? 34.479 -7.408 -30.004 1.00 51.16 100 ALA A CA 1
ATOM 784 C C . ALA A 1 100 ? 35.893 -7.990 -29.977 1.00 51.16 100 ALA A C 1
ATOM 786 O O . ALA A 1 100 ? 36.828 -7.403 -29.433 1.00 51.16 100 ALA A O 1
ATOM 787 N N . VAL A 1 101 ? 35.990 -9.217 -30.468 1.00 57.44 101 VAL A N 1
ATOM 788 C CA . VAL A 1 101 ? 37.231 -9.879 -30.840 1.00 57.44 101 VAL A CA 1
ATOM 789 C C . VAL A 1 101 ? 37.810 -9.077 -32.002 1.00 57.44 101 VAL A C 1
ATOM 791 O O . VAL A 1 101 ? 37.167 -8.985 -33.044 1.00 57.44 101 VAL A O 1
ATOM 794 N N . SER A 1 102 ? 38.996 -8.506 -31.827 1.00 46.56 102 SER A N 1
ATOM 795 C CA . SER A 1 102 ? 39.842 -8.124 -32.956 1.00 46.56 102 SER A CA 1
ATOM 796 C C . SER A 1 102 ? 41.060 -9.031 -32.914 1.00 46.56 102 SER A C 1
ATOM 798 O O . SER A 1 102 ? 41.816 -9.005 -31.940 1.00 46.56 102 SER A O 1
ATOM 800 N N . GLY A 1 103 ? 41.143 -9.902 -33.921 1.00 45.25 103 GLY A N 1
ATOM 801 C CA . GLY A 1 103 ? 42.390 -10.543 -34.327 1.00 45.25 103 GLY A CA 1
ATOM 802 C C . GLY A 1 103 ? 43.258 -9.604 -35.148 1.00 45.25 103 GLY A C 1
ATOM 803 O O . GLY A 1 103 ? 42.887 -8.414 -35.282 1.00 45.25 103 GLY A O 1
#

Foldseek 3Di:
DDDDDPPPDPQWDADPVAFIKRKDFADPLLQAQQWDWAAQVVPRDIDIDHNDRMDIGTNPDRDPVSSVVSCVRGVVVRVVSSVVSVVVSVVVPDPPPPPDDDD